Protein AF-C2G538-F1 (afdb_monomer_lite)

Structure (mmCIF, N/CA/C/O backbone):
data_AF-C2G538-F1
#
_entry.id   AF-C2G538-F1
#
loop_
_atom_site.group_PDB
_atom_site.id
_atom_site.type_symbol
_atom_site.label_atom_id
_atom_site.label_alt_id
_atom_site.label_comp_id
_atom_site.label_asym_id
_atom_site.label_entity_id
_atom_site.label_seq_id
_atom_site.pdbx_PDB_ins_code
_atom_site.Cartn_x
_atom_site.Cartn_y
_atom_site.Cartn_z
_atom_site.occupancy
_atom_site.B_iso_or_equiv
_atom_site.auth_seq_id
_atom_site.auth_comp_id
_atom_site.auth_asym_id
_atom_site.auth_atom_id
_atom_site.pdbx_PDB_model_num
ATOM 1 N N . MET A 1 1 ? -10.712 13.834 -18.394 1.00 73.75 1 MET A N 1
ATOM 2 C CA . MET A 1 1 ? -10.926 15.187 -17.830 1.00 73.75 1 MET A CA 1
ATOM 3 C C . MET A 1 1 ? -10.201 15.370 -16.495 1.00 73.75 1 MET A C 1
ATOM 5 O O . MET A 1 1 ? -9.347 16.240 -16.426 1.00 73.75 1 MET A O 1
ATOM 9 N N . PHE A 1 2 ? -10.442 14.517 -15.485 1.00 86.94 2 PHE A N 1
ATOM 10 C CA . PHE A 1 2 ? -9.805 14.623 -14.156 1.00 86.94 2 PHE A CA 1
ATOM 11 C C . PHE A 1 2 ? -8.267 14.576 -14.171 1.00 86.94 2 PHE A C 1
ATOM 13 O O . PHE A 1 2 ? -7.630 15.451 -13.598 1.00 86.94 2 PHE A O 1
ATOM 20 N N . ARG A 1 3 ? -7.669 13.593 -14.864 1.00 91.56 3 ARG A N 1
ATOM 21 C CA . ARG A 1 3 ? -6.204 13.441 -14.941 1.00 91.56 3 ARG A CA 1
ATOM 22 C C . ARG A 1 3 ? -5.512 14.708 -15.444 1.00 91.56 3 ARG A C 1
ATOM 24 O O . ARG A 1 3 ? -4.670 15.251 -14.748 1.00 91.56 3 ARG A O 1
ATOM 31 N N . LYS A 1 4 ? -5.928 15.198 -16.615 1.00 92.50 4 LYS A N 1
ATOM 32 C CA . LYS A 1 4 ? -5.367 16.402 -17.241 1.00 92.50 4 LYS A CA 1
ATOM 33 C C . LYS A 1 4 ? -5.457 17.619 -16.311 1.00 92.50 4 LYS A C 1
ATOM 35 O O . LYS A 1 4 ? -4.457 18.285 -16.097 1.00 92.50 4 LYS A O 1
ATOM 40 N N . TYR A 1 5 ? -6.618 17.834 -15.686 1.00 93.44 5 TYR A N 1
ATOM 41 C CA . TYR A 1 5 ? -6.799 18.908 -14.705 1.00 93.44 5 TYR A CA 1
ATOM 42 C C . TYR A 1 5 ? -5.846 18.784 -13.506 1.00 93.44 5 TYR A C 1
ATOM 44 O O . TYR A 1 5 ? -5.258 19.774 -13.080 1.00 93.44 5 TYR A O 1
ATOM 52 N N . PHE A 1 6 ? -5.690 17.578 -12.950 1.00 93.44 6 PHE A N 1
ATOM 53 C CA . PHE A 1 6 ? -4.776 17.344 -11.833 1.00 93.44 6 PHE A CA 1
ATOM 54 C C . PHE A 1 6 ? -3.324 17.629 -12.227 1.00 93.44 6 PHE A C 1
ATOM 56 O O . PHE A 1 6 ? -2.622 18.317 -11.486 1.00 93.44 6 PHE A O 1
ATOM 63 N N . GLU A 1 7 ? -2.888 17.114 -13.376 1.00 95.81 7 GLU A N 1
ATOM 64 C CA . GLU A 1 7 ? -1.502 17.231 -13.832 1.00 95.81 7 GLU A CA 1
ATOM 65 C C . GLU A 1 7 ? -1.136 18.689 -14.156 1.00 95.81 7 GLU A C 1
ATOM 67 O O . GLU A 1 7 ? -0.093 19.166 -13.714 1.00 95.81 7 GLU A O 1
ATOM 72 N N . GLU A 1 8 ? -2.030 19.431 -14.819 1.00 95.25 8 GLU A N 1
ATOM 73 C CA . GLU A 1 8 ? -1.859 20.865 -15.101 1.00 95.25 8 GLU A CA 1
ATOM 74 C C . GLU A 1 8 ? -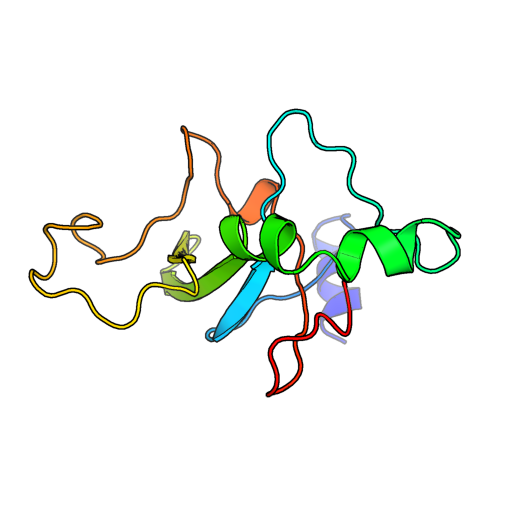1.837 21.712 -13.822 1.00 95.25 8 GLU A C 1
ATOM 76 O O . GLU A 1 8 ? -1.026 22.625 -13.694 1.00 95.25 8 GLU A O 1
ATOM 81 N N . LYS A 1 9 ? -2.711 21.412 -12.852 1.00 96.19 9 LYS A N 1
ATOM 82 C CA . LYS A 1 9 ? -2.826 22.192 -11.612 1.00 96.19 9 LYS A CA 1
ATOM 83 C C . LYS A 1 9 ? -1.650 21.994 -10.657 1.00 96.19 9 LYS A C 1
ATOM 85 O O . LYS A 1 9 ? -1.293 22.926 -9.943 1.00 96.19 9 LYS A O 1
ATOM 90 N N . ASN A 1 10 ? -1.113 20.778 -10.582 1.00 93.38 10 ASN A N 1
ATOM 91 C CA . ASN A 1 10 ? -0.083 20.417 -9.604 1.00 93.38 10 ASN A CA 1
ATOM 92 C C . ASN A 1 10 ? 1.326 20.362 -10.208 1.00 93.38 10 ASN A C 1
ATOM 94 O O . ASN A 1 10 ? 2.269 20.079 -9.474 1.00 93.38 10 ASN A O 1
ATOM 98 N N . SER A 1 11 ? 1.476 20.593 -11.519 1.00 94.75 11 SER A N 1
ATOM 99 C CA . SER A 1 11 ? 2.745 20.427 -12.246 1.00 94.75 11 SER A CA 1
ATOM 100 C C . SER A 1 11 ? 3.410 19.074 -11.952 1.00 94.75 11 SER A C 1
ATOM 102 O O . SER A 1 11 ? 4.624 18.980 -11.781 1.00 94.75 11 SER A O 1
ATOM 104 N N . ALA A 1 12 ? 2.594 18.023 -11.844 1.00 93.19 12 ALA A N 1
ATOM 105 C CA . ALA A 1 12 ? 3.003 16.690 -11.415 1.00 93.19 12 ALA A CA 1
ATOM 106 C C . ALA A 1 12 ? 2.293 15.620 -12.247 1.00 93.19 12 ALA A C 1
ATOM 108 O O . ALA A 1 12 ? 1.165 15.821 -12.687 1.00 93.19 12 ALA A O 1
ATOM 109 N N . ARG A 1 13 ? 2.928 14.459 -12.437 1.00 93.75 13 ARG A N 1
ATOM 110 C CA . ARG A 1 13 ? 2.329 13.325 -13.156 1.00 93.75 13 ARG A CA 1
ATOM 111 C C . ARG A 1 13 ? 1.415 12.531 -12.225 1.00 93.75 13 ARG A C 1
ATOM 113 O O . ARG A 1 13 ? 1.843 12.109 -11.154 1.00 93.75 13 ARG A O 1
ATOM 120 N N . LEU A 1 14 ? 0.182 12.258 -12.654 1.00 93.31 14 LEU A N 1
ATOM 121 C CA . LEU A 1 14 ? -0.690 11.330 -11.939 1.00 93.31 14 LEU A CA 1
ATOM 122 C C . LEU A 1 14 ? -0.210 9.900 -12.216 1.00 93.31 14 LEU A C 1
ATOM 124 O O . LEU A 1 14 ? -0.248 9.449 -13.366 1.00 93.31 14 LEU A O 1
ATOM 128 N N . LEU A 1 15 ? 0.237 9.202 -11.170 1.00 91.44 15 LEU A N 1
ATOM 129 C CA . LEU A 1 15 ? 0.676 7.808 -11.267 1.00 91.44 15 LEU A CA 1
ATOM 130 C C . LEU A 1 15 ? -0.530 6.864 -11.286 1.00 91.44 15 LEU A C 1
ATOM 132 O O . LEU A 1 15 ? -0.778 6.194 -12.284 1.00 91.44 15 LEU A O 1
ATOM 136 N N . PHE A 1 16 ? -1.328 6.880 -10.219 1.00 93.38 16 PHE A N 1
ATOM 137 C CA . PHE A 1 16 ? -2.532 6.065 -10.072 1.00 93.38 16 PHE A CA 1
ATOM 138 C C . PHE A 1 16 ? -3.529 6.724 -9.109 1.00 93.38 16 PHE A C 1
ATOM 140 O O . PHE A 1 16 ? -3.242 7.742 -8.478 1.00 93.38 16 PHE A O 1
ATOM 147 N N . THR A 1 17 ? -4.724 6.142 -9.010 1.00 94.31 17 THR A N 1
ATOM 148 C CA . THR A 1 17 ? -5.749 6.510 -8.027 1.00 94.31 17 THR A CA 1
ATOM 149 C C . THR A 1 17 ? -6.076 5.315 -7.144 1.00 94.31 17 THR A C 1
ATOM 151 O O . THR A 1 17 ? -6.088 4.176 -7.617 1.00 94.31 17 THR A O 1
ATOM 154 N N . LEU A 1 18 ? -6.370 5.587 -5.874 1.00 95.75 18 LEU A N 1
ATOM 155 C CA . LEU A 1 18 ? -6.789 4.585 -4.899 1.00 95.75 18 LEU A CA 1
ATOM 156 C C . LEU A 1 18 ? -8.249 4.807 -4.506 1.00 95.75 18 LEU A C 1
ATOM 158 O O . LEU A 1 18 ? -8.685 5.945 -4.322 1.00 95.75 18 LEU A O 1
ATOM 162 N N . LYS A 1 19 ? -8.983 3.711 -4.341 1.00 95.56 19 LYS A N 1
ATOM 163 C CA . LYS A 1 19 ? -10.301 3.655 -3.700 1.00 95.56 19 LYS A CA 1
ATOM 164 C C . LYS A 1 19 ? -10.282 2.635 -2.563 1.00 95.56 19 LYS A C 1
ATOM 166 O O . LYS A 1 19 ? -9.353 1.846 -2.433 1.00 95.56 19 LYS A O 1
ATOM 171 N N . GLN A 1 20 ? -11.329 2.649 -1.745 1.00 96.44 20 GLN A N 1
ATOM 172 C CA . GLN A 1 20 ? -11.519 1.634 -0.714 1.00 96.44 20 GLN A CA 1
ATOM 173 C C . GLN A 1 20 ? -11.597 0.239 -1.353 1.00 96.44 20 GLN A C 1
ATOM 175 O O . GLN A 1 20 ? -12.256 0.066 -2.381 1.00 96.44 20 GLN A O 1
ATOM 180 N N . GLY A 1 21 ? -10.915 -0.728 -0.744 1.00 95.25 21 GLY A N 1
ATOM 181 C CA . GLY A 1 21 ? -10.795 -2.099 -1.230 1.00 95.25 21 GLY A CA 1
ATOM 182 C C . GLY A 1 21 ? -9.729 -2.312 -2.307 1.00 95.25 21 GLY A C 1
ATOM 183 O O . GLY A 1 21 ? -9.529 -3.454 -2.706 1.00 95.25 21 GLY A O 1
ATOM 184 N N . ASP A 1 22 ? -9.042 -1.264 -2.780 1.00 96.50 22 ASP A N 1
ATOM 185 C CA . ASP A 1 22 ? -7.896 -1.459 -3.673 1.00 96.50 22 ASP A CA 1
ATOM 186 C C . ASP A 1 22 ? -6.747 -2.147 -2.927 1.00 96.50 22 ASP A C 1
ATOM 188 O O . ASP A 1 22 ? -6.469 -1.837 -1.762 1.00 96.50 22 ASP A O 1
ATOM 192 N N . PHE A 1 23 ? -6.056 -3.039 -3.635 1.00 96.12 23 PHE A N 1
ATOM 193 C CA . PHE A 1 23 ? -4.831 -3.667 -3.166 1.00 96.12 23 PHE A CA 1
ATOM 194 C C . PHE A 1 23 ? -3.619 -2.822 -3.546 1.00 96.12 23 PHE A C 1
ATOM 196 O O . PHE A 1 23 ? -3.530 -2.259 -4.641 1.00 96.12 23 PHE A O 1
ATOM 203 N N . VAL A 1 24 ? -2.663 -2.754 -2.630 1.00 97.00 24 VAL A N 1
ATOM 204 C CA . VAL A 1 24 ? -1.369 -2.129 -2.867 1.00 97.00 24 VAL A CA 1
ATOM 205 C C . VAL A 1 24 ? -0.251 -3.041 -2.384 1.00 97.00 24 VAL A C 1
ATOM 207 O O . VAL A 1 24 ? -0.356 -3.659 -1.324 1.00 97.00 24 VAL A O 1
ATOM 210 N N . TYR A 1 25 ? 0.818 -3.118 -3.164 1.00 96.69 25 TYR A N 1
ATOM 211 C CA . TYR A 1 25 ? 2.069 -3.759 -2.794 1.00 96.69 25 TYR A CA 1
ATOM 212 C C . TYR A 1 25 ? 3.007 -2.724 -2.168 1.00 96.69 25 TYR A C 1
ATOM 214 O O . TYR A 1 25 ? 3.139 -1.618 -2.696 1.00 96.69 25 TYR A O 1
ATOM 222 N N . VAL A 1 26 ? 3.642 -3.056 -1.046 1.00 95.81 26 VAL A N 1
ATOM 223 C CA . VAL A 1 26 ? 4.617 -2.187 -0.374 1.00 95.81 26 VAL A CA 1
ATOM 224 C C . VAL A 1 26 ? 5.967 -2.897 -0.349 1.00 95.81 26 VAL A C 1
ATOM 226 O O . VAL A 1 26 ? 6.127 -3.814 0.450 1.00 95.81 26 VAL A O 1
ATOM 229 N N . PRO A 1 27 ? 6.923 -2.513 -1.208 1.00 94.44 27 PRO A N 1
ATOM 230 C CA . PRO A 1 27 ? 8.212 -3.185 -1.264 1.00 94.44 27 PRO A CA 1
ATOM 231 C C . PRO A 1 27 ? 9.010 -3.015 0.025 1.00 94.44 27 PRO A C 1
ATOM 233 O O . PRO A 1 27 ? 8.885 -2.001 0.721 1.00 94.44 27 PRO A O 1
ATOM 236 N N . ASP A 1 28 ? 9.870 -3.991 0.299 1.00 92.12 28 ASP A N 1
ATOM 237 C CA . ASP A 1 28 ? 10.872 -3.861 1.351 1.00 92.12 28 ASP A CA 1
ATOM 238 C C . ASP A 1 28 ? 11.954 -2.841 0.953 1.00 92.12 28 ASP A C 1
ATOM 240 O O . ASP A 1 28 ? 12.214 -2.589 -0.222 1.00 92.12 28 ASP A O 1
ATOM 244 N N . ASP A 1 29 ? 12.622 -2.250 1.945 1.00 88.50 29 ASP A N 1
ATOM 245 C CA . ASP A 1 29 ? 13.533 -1.110 1.746 1.00 88.50 29 ASP A CA 1
ATOM 246 C C . ASP A 1 29 ? 14.672 -1.349 0.738 1.00 88.50 29 ASP A C 1
ATOM 248 O O . ASP A 1 29 ? 15.144 -0.399 0.116 1.00 88.50 29 ASP A O 1
ATOM 252 N N . ASN A 1 30 ? 15.122 -2.596 0.586 1.00 88.75 30 ASN A N 1
ATOM 253 C CA . ASN A 1 30 ? 16.217 -2.980 -0.313 1.00 88.75 30 ASN A CA 1
ATOM 254 C C . ASN A 1 30 ? 15.731 -3.820 -1.499 1.00 88.75 30 ASN A C 1
ATOM 256 O O . ASN A 1 30 ? 16.521 -4.514 -2.139 1.00 88.75 30 ASN A O 1
ATOM 260 N N . GLU A 1 31 ? 14.428 -3.819 -1.748 1.00 92.00 31 GLU A N 1
ATOM 261 C CA . GLU A 1 31 ? 13.828 -4.641 -2.774 1.00 92.00 31 GLU A CA 1
ATOM 262 C C . GLU A 1 31 ? 13.867 -3.957 -4.145 1.00 92.00 31 GLU A C 1
ATOM 264 O O . GLU A 1 31 ? 13.365 -2.847 -4.325 1.00 92.00 31 GLU A O 1
ATOM 269 N N . GLU A 1 32 ? 14.419 -4.650 -5.142 1.00 91.44 32 GLU A N 1
ATOM 270 C CA . GLU A 1 32 ? 14.353 -4.211 -6.533 1.00 91.44 32 GLU A CA 1
ATOM 271 C C . GLU A 1 32 ? 13.035 -4.673 -7.166 1.00 91.44 32 GLU A C 1
ATOM 273 O O . GLU A 1 32 ? 12.839 -5.854 -7.459 1.00 91.44 32 GLU A O 1
ATOM 278 N N . VAL A 1 33 ? 12.110 -3.730 -7.358 1.00 93.25 33 VAL A N 1
ATOM 279 C CA . VAL A 1 33 ? 10.784 -4.027 -7.909 1.00 93.25 33 VAL A CA 1
ATOM 280 C C . VAL A 1 33 ? 10.787 -3.976 -9.430 1.00 93.25 33 VAL A C 1
ATOM 282 O O . VAL A 1 33 ? 11.087 -2.944 -10.033 1.00 93.25 33 VAL A O 1
ATOM 285 N N . ILE A 1 34 ? 10.353 -5.067 -10.063 1.00 93.06 34 ILE A N 1
ATOM 286 C CA . ILE A 1 34 ? 10.222 -5.147 -11.520 1.00 93.06 34 ILE A CA 1
ATOM 287 C C . ILE A 1 34 ? 8.840 -4.639 -11.942 1.00 93.06 34 ILE A C 1
ATOM 289 O O . ILE A 1 34 ? 7.849 -5.361 -11.874 1.00 93.06 34 ILE A O 1
ATOM 293 N N . LEU A 1 35 ? 8.773 -3.382 -12.382 1.00 91.12 35 LEU A N 1
ATOM 294 C CA . LEU A 1 35 ? 7.535 -2.751 -12.871 1.00 91.12 35 LEU A CA 1
ATOM 295 C C . LEU A 1 35 ? 7.389 -2.789 -14.399 1.00 91.12 35 LEU A C 1
ATOM 297 O O . LEU A 1 35 ? 6.305 -2.546 -14.919 1.00 91.12 35 LEU A O 1
ATOM 301 N N . ASP A 1 36 ? 8.474 -3.056 -15.124 1.00 90.56 36 ASP A N 1
ATOM 302 C CA . ASP A 1 36 ? 8.460 -3.113 -16.584 1.00 90.56 36 ASP A CA 1
ATOM 303 C C . ASP A 1 36 ? 7.901 -4.457 -17.067 1.00 90.56 36 ASP A C 1
ATOM 305 O O . ASP A 1 36 ? 8.587 -5.476 -16.994 1.00 90.56 36 ASP A O 1
ATOM 309 N N . GLU A 1 37 ? 6.672 -4.444 -17.591 1.00 88.62 37 GLU A N 1
ATOM 310 C CA . GLU A 1 37 ? 5.992 -5.620 -18.157 1.00 88.62 37 GLU A CA 1
ATOM 311 C C . GLU A 1 37 ? 6.772 -6.285 -19.308 1.00 88.62 37 GLU A C 1
ATOM 313 O O . GLU A 1 37 ? 6.549 -7.459 -19.600 1.00 88.62 37 GLU A O 1
ATOM 318 N N . SER A 1 38 ? 7.689 -5.563 -19.966 1.00 90.44 38 SER A N 1
ATOM 319 C CA . SER A 1 38 ? 8.517 -6.111 -21.047 1.00 90.44 38 SER A CA 1
ATOM 320 C C . SER A 1 38 ? 9.746 -6.883 -20.554 1.00 90.44 38 SER A C 1
ATOM 322 O O . SER A 1 38 ? 10.376 -7.603 -21.334 1.00 90.44 38 SER A O 1
ATOM 324 N N . SER A 1 39 ? 10.080 -6.774 -19.263 1.00 92.12 39 SER A N 1
ATOM 325 C CA . SER A 1 39 ? 11.202 -7.493 -18.665 1.00 92.12 39 SER A CA 1
ATOM 326 C C . SER A 1 39 ? 10.935 -9.003 -18.635 1.00 92.12 39 SER A C 1
ATOM 328 O O . SER A 1 39 ? 9.868 -9.429 -18.184 1.00 92.12 39 SER A O 1
ATOM 330 N N . PRO A 1 40 ? 11.912 -9.855 -19.004 1.00 92.12 40 PRO A N 1
ATOM 331 C CA . PRO A 1 40 ? 11.758 -11.306 -18.896 1.00 92.12 40 PRO A CA 1
ATOM 332 C C . PRO A 1 40 ? 11.562 -11.771 -17.445 1.00 92.12 40 PRO A C 1
ATOM 334 O O . PRO A 1 40 ? 10.998 -12.836 -17.219 1.00 92.12 40 PRO A O 1
ATOM 337 N N . LEU A 1 41 ? 11.990 -10.966 -16.465 1.00 92.56 41 LEU A N 1
ATOM 338 C CA . LEU A 1 41 ? 11.851 -11.262 -15.038 1.00 92.56 41 LEU A CA 1
ATOM 339 C C . LEU A 1 41 ? 10.495 -10.832 -14.463 1.00 92.56 41 LEU A C 1
ATOM 341 O O . LEU A 1 41 ? 10.167 -11.234 -13.350 1.00 92.56 41 LEU A O 1
ATOM 345 N N . PHE A 1 42 ? 9.702 -10.033 -15.189 1.00 91.44 42 PHE A N 1
ATOM 346 C CA . PHE A 1 42 ? 8.443 -9.477 -14.680 1.00 91.44 42 PHE A CA 1
ATOM 347 C C . PHE A 1 42 ? 7.475 -10.575 -14.235 1.00 91.44 42 PHE A C 1
ATOM 349 O O . PHE A 1 42 ? 6.945 -10.548 -13.125 1.00 91.44 42 PHE A O 1
ATOM 356 N N . ILE A 1 43 ? 7.279 -11.575 -15.096 1.00 90.06 43 ILE A N 1
ATOM 357 C CA . ILE A 1 43 ? 6.348 -12.674 -14.841 1.00 90.06 43 ILE A CA 1
ATOM 358 C C . ILE A 1 43 ? 6.803 -13.499 -13.635 1.00 90.06 43 ILE A C 1
ATOM 360 O O . ILE A 1 43 ? 5.988 -13.782 -12.760 1.00 90.06 43 ILE A O 1
ATOM 364 N N . ASP A 1 44 ? 8.079 -13.877 -13.580 1.00 92.06 44 ASP A N 1
ATOM 365 C CA . ASP A 1 44 ? 8.604 -14.724 -12.506 1.00 92.06 44 ASP A CA 1
ATOM 366 C C . ASP A 1 44 ? 8.594 -13.996 -11.155 1.00 92.06 44 ASP A C 1
ATOM 368 O O . ASP A 1 44 ? 8.232 -14.588 -10.138 1.00 92.06 44 ASP A O 1
ATOM 372 N N . TYR A 1 45 ? 8.887 -12.692 -11.156 1.00 93.06 45 TYR A N 1
ATOM 373 C CA . TYR A 1 45 ? 8.824 -11.842 -9.969 1.00 93.06 45 TYR A CA 1
ATOM 374 C C . TYR A 1 45 ? 7.400 -11.761 -9.394 1.00 93.06 45 TYR A C 1
ATOM 376 O O . TYR A 1 45 ? 7.181 -12.056 -8.217 1.00 93.06 45 TYR A O 1
ATOM 384 N N . TRP A 1 46 ? 6.400 -11.425 -10.220 1.00 92.56 46 TRP A N 1
ATOM 385 C CA . TRP A 1 46 ? 5.017 -11.253 -9.751 1.00 92.56 46 TRP A CA 1
ATOM 386 C C . TRP A 1 46 ? 4.266 -12.571 -9.516 1.00 92.56 46 TRP A C 1
ATOM 388 O O . TRP A 1 46 ? 3.323 -12.598 -8.723 1.00 92.56 46 TRP A O 1
ATOM 398 N N . LYS A 1 47 ? 4.694 -13.682 -10.132 1.00 91.25 47 LYS A N 1
ATOM 399 C CA . LYS A 1 47 ? 4.135 -15.022 -9.871 1.00 91.25 47 LYS A CA 1
ATOM 400 C C . LYS A 1 47 ? 4.583 -15.635 -8.548 1.00 91.25 47 LYS A C 1
ATOM 402 O O . LYS A 1 47 ? 3.955 -16.595 -8.100 1.00 91.25 47 LYS A O 1
ATOM 407 N N . ASN A 1 48 ? 5.622 -15.109 -7.901 1.00 91.81 48 ASN A N 1
ATOM 408 C CA . ASN A 1 48 ? 6.048 -15.577 -6.584 1.00 91.81 48 ASN A CA 1
ATOM 409 C C . ASN A 1 48 ? 5.099 -15.080 -5.474 1.00 91.81 48 ASN A C 1
ATOM 411 O O . ASN A 1 48 ? 5.456 -14.267 -4.622 1.00 91.81 48 ASN A O 1
ATOM 415 N N . ILE A 1 49 ? 3.860 -15.582 -5.474 1.00 87.44 49 ILE A N 1
ATOM 416 C CA . ILE A 1 49 ? 2.787 -15.163 -4.557 1.00 87.44 49 ILE A CA 1
ATOM 417 C C . ILE A 1 49 ? 3.203 -15.323 -3.088 1.00 87.44 49 ILE A C 1
ATOM 419 O O . ILE A 1 49 ? 2.850 -14.485 -2.258 1.00 87.44 49 ILE A O 1
ATOM 423 N N . SER A 1 50 ? 3.975 -16.364 -2.756 1.00 88.56 50 SER A N 1
ATOM 424 C CA . SER A 1 50 ? 4.444 -16.594 -1.384 1.00 88.56 50 SER A CA 1
ATOM 425 C C . SER A 1 50 ? 5.274 -15.426 -0.859 1.00 88.56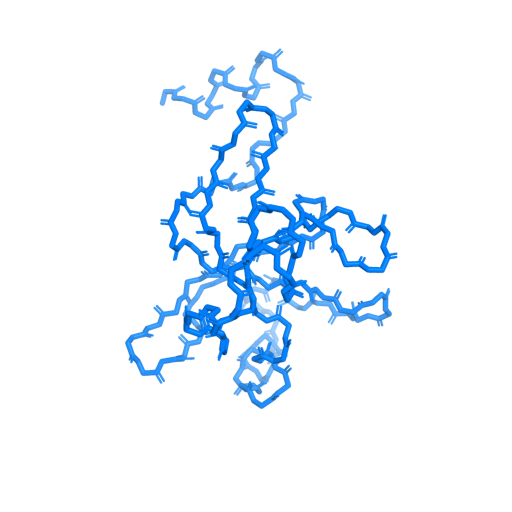 50 SER A C 1
ATOM 427 O O . SER A 1 50 ? 5.174 -15.084 0.315 1.00 88.56 50 SER A O 1
ATOM 429 N N . GLU A 1 51 ? 6.087 -14.818 -1.715 1.00 91.00 51 GLU A N 1
ATOM 430 C CA . GLU A 1 51 ? 6.909 -13.673 -1.349 1.00 91.00 51 GLU A CA 1
ATOM 431 C C . GLU A 1 51 ? 6.107 -12.372 -1.442 1.00 91.00 51 GLU A C 1
ATOM 433 O O . GLU A 1 51 ? 6.076 -11.601 -0.484 1.00 91.00 51 GLU A O 1
ATOM 438 N N . ARG A 1 52 ? 5.366 -12.180 -2.546 1.00 92.56 52 ARG A N 1
ATOM 439 C CA . ARG A 1 52 ? 4.586 -10.956 -2.796 1.00 92.56 52 ARG A CA 1
ATOM 440 C C . ARG A 1 52 ? 3.515 -10.723 -1.732 1.00 92.56 52 ARG A C 1
ATOM 442 O O . ARG A 1 52 ? 3.330 -9.600 -1.274 1.00 92.56 52 ARG A O 1
ATOM 449 N N . SER A 1 53 ? 2.802 -11.776 -1.328 1.00 90.88 53 SER A N 1
ATOM 450 C CA . SER A 1 53 ? 1.638 -11.666 -0.439 1.00 90.88 53 SER A CA 1
ATOM 451 C C . SER A 1 53 ? 1.965 -11.018 0.908 1.00 90.88 53 SER A C 1
ATOM 453 O O . SER A 1 53 ? 1.165 -10.227 1.409 1.00 90.88 53 SER A O 1
ATOM 455 N N . ASN A 1 54 ? 3.156 -11.247 1.470 1.00 92.12 54 ASN A N 1
ATOM 456 C CA . ASN A 1 54 ? 3.546 -10.713 2.783 1.00 92.12 54 ASN A CA 1
ATOM 457 C C . ASN A 1 54 ? 3.462 -9.183 2.885 1.00 92.12 54 ASN A C 1
ATOM 459 O O . ASN A 1 54 ? 3.240 -8.645 3.981 1.00 92.12 54 ASN A O 1
ATOM 463 N N . ASN A 1 55 ? 3.583 -8.528 1.734 1.00 94.94 55 ASN A N 1
ATOM 464 C CA . ASN A 1 55 ? 3.705 -7.092 1.553 1.00 94.94 55 ASN A CA 1
ATOM 465 C C . ASN A 1 55 ? 2.487 -6.487 0.822 1.00 94.94 55 ASN A C 1
ATOM 467 O O . ASN A 1 55 ? 2.532 -5.350 0.352 1.00 94.94 55 ASN A O 1
ATOM 471 N N . ILE A 1 56 ? 1.370 -7.229 0.740 1.00 95.81 56 ILE A N 1
ATOM 472 C CA . ILE A 1 56 ? 0.100 -6.732 0.190 1.00 95.81 56 ILE A CA 1
ATOM 473 C C . ILE A 1 56 ? -0.795 -6.166 1.294 1.00 95.81 56 ILE A C 1
ATOM 475 O O . ILE A 1 56 ? -1.107 -6.821 2.301 1.00 95.81 56 ILE A O 1
ATOM 479 N N . HIS A 1 57 ? -1.292 -4.963 1.030 1.00 96.31 57 HIS A N 1
ATOM 480 C CA . HIS A 1 57 ? -2.187 -4.202 1.884 1.00 96.31 57 HIS A CA 1
ATOM 481 C C . HIS A 1 57 ? -3.461 -3.798 1.144 1.00 96.31 57 HIS A C 1
ATOM 483 O O . HIS A 1 57 ? -3.471 -3.653 -0.075 1.00 96.31 57 HIS A O 1
ATOM 489 N N . VAL A 1 58 ? -4.535 -3.587 1.898 1.00 96.38 58 VAL A N 1
ATOM 490 C CA . VAL A 1 58 ? -5.846 -3.170 1.395 1.00 96.38 58 VAL A CA 1
ATOM 491 C C . VAL A 1 58 ? -6.153 -1.774 1.903 1.00 96.38 58 VAL A C 1
ATOM 493 O O . VAL A 1 58 ? -5.975 -1.482 3.088 1.00 96.38 58 VAL A O 1
ATOM 496 N N . VAL A 1 59 ? -6.634 -0.908 1.015 1.00 97.38 59 VAL A N 1
ATOM 497 C CA . VAL A 1 59 ? -7.120 0.425 1.377 1.00 97.38 59 VAL A CA 1
ATOM 498 C C . VAL A 1 59 ? -8.437 0.300 2.142 1.00 97.38 59 VAL A C 1
ATOM 500 O O . VAL A 1 59 ? -9.468 -0.049 1.569 1.00 97.38 59 VAL A O 1
ATOM 503 N N . GLN A 1 60 ? -8.435 0.660 3.423 1.00 95.81 60 GLN A N 1
ATOM 504 C CA . GLN A 1 60 ? -9.607 0.529 4.288 1.00 95.81 60 GLN A CA 1
ATOM 505 C C . GLN A 1 60 ? -10.481 1.774 4.321 1.00 95.81 60 GLN A C 1
ATOM 507 O O . GLN A 1 60 ? -11.700 1.651 4.337 1.00 95.81 60 GLN A O 1
ATOM 512 N N . LYS A 1 61 ? -9.895 2.974 4.372 1.00 95.19 61 LYS A N 1
ATOM 513 C CA . LYS A 1 61 ? -10.653 4.236 4.426 1.00 95.19 61 LYS A CA 1
ATOM 514 C C . LYS A 1 61 ? -9.778 5.450 4.131 1.00 95.19 61 LYS A C 1
ATOM 516 O O . LYS A 1 61 ? -8.550 5.388 4.192 1.00 95.19 61 LYS A O 1
ATOM 521 N N . PHE A 1 62 ? -10.447 6.574 3.896 1.00 95.81 62 PHE A N 1
ATOM 522 C CA . PHE A 1 62 ? -9.856 7.901 3.750 1.00 95.81 62 PHE A CA 1
ATOM 523 C C . PHE A 1 62 ? -10.447 8.831 4.813 1.00 95.81 62 PHE A C 1
ATOM 525 O O . PHE A 1 62 ? -11.649 8.781 5.071 1.00 9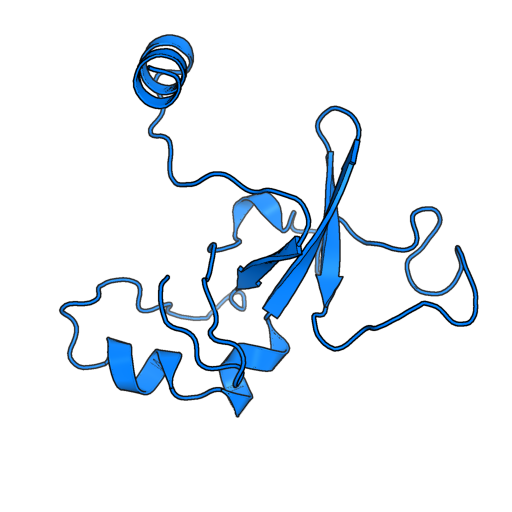5.81 62 PHE A O 1
ATOM 532 N N . SER A 1 63 ? -9.621 9.683 5.417 1.00 94.00 63 SER A N 1
ATOM 533 C CA . SER A 1 63 ? -10.067 10.721 6.353 1.00 94.00 63 SER A CA 1
ATOM 534 C C . SER A 1 63 ? -9.298 12.010 6.087 1.00 94.00 63 SER A C 1
ATOM 536 O O . SER A 1 63 ? -8.100 12.099 6.347 1.00 94.00 63 SER A O 1
ATOM 538 N N . GLY A 1 64 ? -9.958 13.017 5.513 1.00 92.31 64 GLY A N 1
ATOM 539 C CA . GLY A 1 64 ? -9.294 14.260 5.118 1.00 92.31 64 GLY A CA 1
ATOM 540 C C . GLY A 1 64 ? -8.150 14.016 4.124 1.00 92.31 64 GLY A C 1
ATOM 541 O O . GLY A 1 64 ? -8.391 13.645 2.979 1.00 92.31 64 GLY A O 1
ATOM 542 N N . LYS A 1 65 ? -6.904 14.245 4.561 1.00 90.62 65 LYS A N 1
ATOM 543 C CA . LYS A 1 65 ? -5.675 14.030 3.762 1.00 90.62 65 LYS A CA 1
ATOM 544 C C . LYS A 1 65 ? -4.976 12.699 4.066 1.00 90.62 65 LYS A C 1
ATOM 546 O O . LYS A 1 65 ? -3.868 12.447 3.585 1.00 90.62 65 LYS A O 1
ATOM 551 N N . GLU A 1 66 ? -5.598 11.879 4.899 1.00 93.38 66 GLU A N 1
ATOM 552 C CA . GLU A 1 66 ? -5.060 10.622 5.386 1.00 93.38 66 GLU A CA 1
ATOM 553 C C . GLU A 1 66 ? -5.724 9.435 4.696 1.00 93.38 66 GLU A C 1
ATOM 555 O O . GLU A 1 66 ? -6.903 9.469 4.335 1.00 93.38 66 GLU A O 1
ATOM 560 N N . ILE A 1 67 ? -4.953 8.364 4.560 1.00 96.62 67 ILE A N 1
ATOM 561 C CA . ILE A 1 67 ? -5.374 7.094 3.982 1.00 96.62 67 ILE A CA 1
ATOM 562 C C . ILE A 1 67 ? -4.917 5.977 4.913 1.00 96.62 67 ILE A C 1
ATOM 564 O O . ILE A 1 67 ? -3.821 6.036 5.472 1.00 96.62 67 ILE A O 1
ATOM 568 N N . TYR A 1 68 ? -5.790 4.999 5.108 1.00 96.50 68 TYR A N 1
ATOM 569 C CA . TYR A 1 68 ? -5.627 3.939 6.089 1.00 96.50 68 TYR A CA 1
ATOM 570 C C . TYR A 1 68 ? -5.655 2.582 5.407 1.00 96.50 68 TYR A C 1
ATOM 572 O O . TYR A 1 68 ? -6.467 2.352 4.508 1.00 96.50 68 TYR A O 1
ATOM 580 N N . PHE A 1 69 ? -4.805 1.684 5.888 1.00 96.81 69 PHE A N 1
ATOM 581 C CA . PHE A 1 69 ? -4.581 0.370 5.314 1.00 96.81 69 PHE A CA 1
ATOM 582 C C . PHE A 1 69 ? -4.604 -0.721 6.386 1.00 96.81 69 PHE A C 1
ATOM 584 O O . PHE A 1 69 ? -4.388 -0.457 7.572 1.00 96.81 69 PHE A O 1
ATOM 591 N N . LEU A 1 70 ? -4.821 -1.954 5.935 1.00 96.00 70 LEU A N 1
ATOM 592 C CA . LEU A 1 70 ? -4.590 -3.187 6.690 1.00 96.00 70 LEU A CA 1
ATOM 593 C C . LEU A 1 70 ? -3.885 -4.213 5.803 1.00 96.00 70 LEU A C 1
ATOM 595 O O . LEU A 1 70 ? -3.951 -4.116 4.578 1.00 96.00 70 LEU A O 1
ATOM 599 N N . LYS A 1 71 ? -3.193 -5.197 6.390 1.00 95.00 71 LYS A N 1
ATOM 600 C CA . LYS A 1 71 ? -2.679 -6.339 5.617 1.00 95.00 71 LYS A CA 1
ATOM 601 C C . LYS A 1 71 ? -3.859 -7.114 5.049 1.00 95.00 71 LYS A C 1
ATOM 603 O O . LYS A 1 71 ? -4.858 -7.298 5.736 1.00 95.00 71 LYS A O 1
ATOM 608 N N . HIS A 1 72 ? -3.711 -7.620 3.829 1.00 93.44 72 HIS A N 1
ATOM 609 C CA . HIS A 1 72 ? -4.767 -8.399 3.176 1.00 93.44 72 HIS A CA 1
ATOM 610 C C . HIS A 1 72 ? -5.137 -9.696 3.922 1.00 93.44 72 HIS A C 1
ATOM 612 O O . HIS A 1 72 ? -6.215 -10.239 3.706 1.00 93.44 72 HIS A O 1
ATOM 618 N N . THR A 1 73 ? -4.261 -10.187 4.804 1.00 92.69 73 THR A N 1
ATOM 619 C CA . THR A 1 73 ? -4.499 -11.363 5.654 1.00 92.69 73 THR A CA 1
ATOM 620 C C . THR A 1 73 ? -5.331 -11.069 6.903 1.00 92.69 73 THR A C 1
ATOM 622 O O . THR A 1 73 ? -5.697 -11.998 7.621 1.00 92.69 73 THR A O 1
ATOM 625 N N . ILE A 1 74 ? -5.620 -9.799 7.193 1.00 92.38 74 ILE A N 1
ATOM 626 C CA . ILE A 1 74 ? -6.411 -9.385 8.352 1.00 92.38 74 ILE A CA 1
ATOM 627 C C . ILE A 1 74 ? -7.861 -9.220 7.897 1.00 92.38 74 ILE A C 1
ATOM 629 O O . ILE A 1 74 ? -8.148 -8.378 7.050 1.00 92.38 74 ILE A O 1
ATOM 633 N N . ALA A 1 75 ? -8.765 -10.017 8.470 1.00 85.00 75 ALA A N 1
ATOM 634 C CA . ALA A 1 75 ? -10.199 -9.901 8.222 1.00 85.00 75 ALA A CA 1
ATOM 635 C C . ALA A 1 75 ? -10.818 -8.786 9.083 1.00 85.00 75 ALA A C 1
ATOM 637 O O . ALA A 1 75 ? -11.042 -7.681 8.599 1.00 85.00 75 ALA A O 1
ATOM 638 N N . ASP A 1 76 ? -11.025 -9.062 10.371 1.00 83.75 76 ASP A N 1
ATOM 639 C CA . ASP A 1 76 ? -11.562 -8.122 11.355 1.00 83.75 76 ASP A CA 1
ATOM 640 C C . ASP A 1 76 ? -10.715 -8.151 12.629 1.00 83.75 76 ASP A C 1
ATOM 642 O O . ASP A 1 76 ? -10.162 -9.191 12.997 1.00 83.75 76 ASP A O 1
ATOM 646 N N . THR A 1 77 ? -10.641 -7.013 13.323 1.00 85.56 77 THR A N 1
ATOM 647 C CA . THR A 1 77 ? -10.060 -6.964 14.668 1.00 85.56 77 THR A CA 1
ATOM 648 C C . THR A 1 77 ? -10.971 -7.670 15.664 1.00 85.56 77 THR A C 1
ATOM 650 O O . THR A 1 77 ? -12.193 -7.500 15.657 1.00 85.56 77 THR A O 1
ATOM 653 N N . ILE A 1 78 ? -10.367 -8.438 16.566 1.00 87.62 78 ILE A N 1
ATOM 654 C CA . ILE A 1 78 ? -11.058 -9.060 17.697 1.00 87.62 78 ILE A CA 1
ATOM 655 C C . ILE A 1 78 ? -11.286 -7.993 18.774 1.00 87.62 78 ILE A C 1
ATOM 657 O O . ILE A 1 78 ? -12.384 -7.848 19.313 1.00 87.62 78 ILE A O 1
ATOM 661 N N . 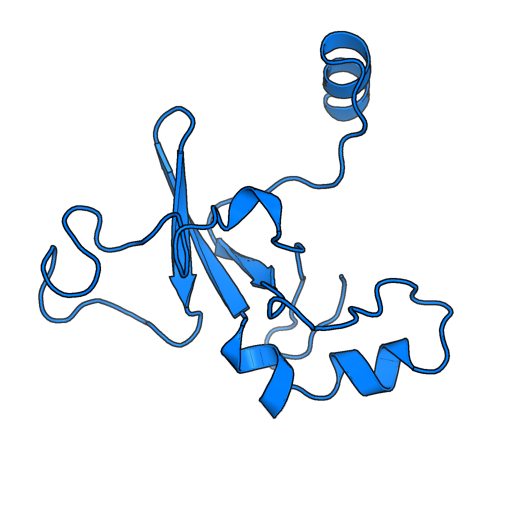ALA A 1 79 ? -10.248 -7.208 19.058 1.00 89.88 79 ALA A N 1
ATOM 662 C CA . ALA A 1 79 ? -10.230 -6.151 20.052 1.00 89.88 79 ALA A CA 1
ATOM 663 C C . ALA A 1 79 ? -10.084 -4.785 19.366 1.00 89.88 79 ALA A C 1
ATOM 665 O O . ALA A 1 79 ? -8.981 -4.276 19.133 1.00 89.88 79 ALA A O 1
ATOM 666 N N . LYS A 1 80 ? -11.233 -4.173 19.057 1.00 87.38 80 LYS A N 1
ATOM 667 C CA . LYS A 1 80 ? -11.286 -2.865 18.397 1.00 87.38 80 LYS A CA 1
ATOM 668 C C . LYS A 1 80 ? -10.503 -1.808 19.170 1.00 87.38 80 LYS A C 1
ATOM 670 O O . LYS A 1 80 ? -10.589 -1.716 20.393 1.00 87.38 80 LYS A O 1
ATOM 675 N N . LYS A 1 81 ? -9.803 -0.960 18.426 1.00 87.06 81 LYS A N 1
ATOM 676 C CA . LYS A 1 81 ? -8.966 0.159 18.870 1.00 87.06 81 LYS A CA 1
ATOM 677 C C . LYS A 1 81 ? -7.724 -0.226 19.674 1.00 87.06 81 LYS A C 1
ATOM 679 O O . LYS A 1 81 ? -7.059 0.663 20.204 1.00 87.06 81 LYS A O 1
ATOM 684 N N . ILE A 1 82 ? -7.418 -1.520 19.766 1.00 87.19 82 ILE A N 1
ATOM 685 C CA . ILE A 1 82 ? -6.281 -2.041 20.530 1.00 87.19 82 ILE A CA 1
ATOM 686 C C . ILE A 1 82 ? -5.213 -2.569 19.569 1.00 87.19 82 ILE A C 1
ATOM 688 O O . ILE A 1 82 ? -4.083 -2.094 19.610 1.00 87.19 82 ILE A O 1
ATOM 692 N N . GLU A 1 83 ? -5.574 -3.479 18.661 1.00 87.38 83 GLU A N 1
ATOM 693 C CA . GLU A 1 83 ? -4.612 -4.191 17.799 1.00 87.38 83 GLU A CA 1
ATOM 694 C C . GLU A 1 83 ? -3.864 -3.278 16.814 1.00 87.38 83 GLU A C 1
ATOM 696 O O . GLU A 1 83 ? -2.653 -3.402 16.648 1.00 87.38 83 GLU A O 1
ATOM 701 N N . PHE A 1 84 ? -4.570 -2.326 16.194 1.00 87.62 84 PHE A N 1
ATOM 702 C CA . PHE A 1 84 ? -4.009 -1.417 15.181 1.00 87.62 84 PHE A CA 1
ATOM 703 C C . PHE A 1 84 ? -4.202 0.057 15.555 1.00 87.62 84 PHE A C 1
ATOM 705 O O . PHE A 1 84 ? -4.327 0.933 14.699 1.00 87.62 84 PHE A O 1
ATOM 712 N N . GLY A 1 85 ? -4.260 0.331 16.859 1.00 85.44 85 GLY A N 1
ATOM 713 C CA . GLY A 1 85 ? -4.500 1.665 17.395 1.00 85.44 85 GLY A CA 1
ATOM 714 C C . GLY A 1 85 ? -5.933 2.158 17.186 1.00 85.44 85 GLY A C 1
ATOM 715 O O . GLY A 1 85 ? -6.823 1.428 16.756 1.00 85.44 85 GLY A O 1
ATOM 716 N N . SER A 1 86 ? -6.164 3.436 17.492 1.00 85.25 86 SER A N 1
ATOM 717 C CA . SER A 1 86 ? -7.508 4.027 17.623 1.00 85.25 86 SER A CA 1
ATOM 718 C C . SER A 1 86 ? -8.378 3.973 16.363 1.00 85.25 86 SER A C 1
ATOM 720 O O . SER A 1 86 ? -9.594 4.149 16.454 1.00 85.25 86 SER A O 1
ATOM 722 N N . GLN A 1 87 ? -7.762 3.753 15.201 1.00 87.50 87 GLN A N 1
ATOM 723 C CA . GLN A 1 87 ? -8.421 3.723 13.901 1.00 87.50 87 GLN A CA 1
ATOM 724 C C . GLN A 1 87 ? -8.665 2.309 13.368 1.00 87.50 87 GLN A C 1
ATOM 726 O O . GLN A 1 87 ? -9.248 2.215 12.284 1.00 87.50 87 GLN A O 1
ATOM 731 N N . ASP A 1 88 ? -8.237 1.265 14.095 1.00 89.62 88 ASP A N 1
ATOM 732 C CA . ASP A 1 88 ? -8.258 -0.146 13.670 1.00 89.62 88 ASP A CA 1
ATOM 733 C C . ASP A 1 88 ? -7.513 -0.407 12.348 1.00 89.62 88 ASP A C 1
ATOM 735 O O . ASP A 1 88 ? -7.695 -1.435 11.705 1.00 89.62 88 ASP A O 1
ATOM 739 N N . CYS A 1 89 ? -6.673 0.537 11.924 1.00 92.56 89 CYS A N 1
ATOM 740 C CA . CYS A 1 89 ? -5.914 0.535 10.680 1.00 92.56 89 CYS A CA 1
ATOM 741 C C . CYS A 1 89 ? -4.659 1.390 10.874 1.00 92.56 89 CYS A C 1
ATOM 743 O O . CYS A 1 89 ? -4.629 2.265 11.742 1.00 92.56 89 CYS A O 1
ATOM 745 N N . TYR A 1 90 ? -3.672 1.233 9.998 1.00 93.75 90 TYR A N 1
ATOM 746 C CA . TYR A 1 90 ? -2.433 2.011 10.039 1.00 93.75 90 TYR A CA 1
ATOM 747 C C . TYR A 1 90 ? -2.202 2.790 8.740 1.00 93.75 90 TYR A C 1
ATOM 749 O O . TYR A 1 90 ? -2.776 2.498 7.693 1.00 93.75 90 TYR A O 1
ATOM 757 N N . GLN A 1 91 ? -1.373 3.828 8.827 1.00 95.06 91 GLN A N 1
ATOM 758 C CA . GLN A 1 91 ? -1.026 4.721 7.710 1.00 95.06 91 GLN A CA 1
ATOM 759 C C . GLN A 1 91 ? 0.429 4.538 7.257 1.00 95.06 91 GLN A C 1
ATOM 761 O O . GLN A 1 91 ? 0.807 4.926 6.148 1.00 95.06 91 GLN A O 1
ATOM 766 N N . SER A 1 92 ? 1.255 3.993 8.147 1.00 94.06 92 SER A N 1
ATOM 767 C CA . SER A 1 92 ? 2.694 3.859 7.997 1.00 94.06 92 SER A CA 1
ATOM 768 C C . SER A 1 92 ? 3.169 2.493 8.473 1.00 94.06 92 SER A C 1
ATOM 770 O O . SER A 1 92 ? 2.544 1.860 9.324 1.00 94.06 92 SER A O 1
ATOM 772 N N . LEU A 1 93 ? 4.292 2.057 7.912 1.00 90.88 93 LEU A N 1
ATOM 773 C CA . LEU A 1 93 ? 5.045 0.878 8.327 1.00 90.88 93 LEU A CA 1
ATOM 774 C C . LEU A 1 93 ? 6.468 1.338 8.623 1.00 90.88 93 LEU A C 1
ATOM 776 O O . LEU A 1 93 ? 7.045 2.083 7.835 1.00 90.88 93 LEU A O 1
ATOM 780 N N . ASN A 1 94 ? 7.016 0.954 9.777 1.00 87.12 94 ASN A N 1
ATOM 781 C CA . ASN A 1 94 ? 8.383 1.310 10.184 1.00 87.12 94 ASN A CA 1
ATOM 782 C C . ASN A 1 94 ? 8.690 2.822 10.085 1.00 87.12 94 ASN A C 1
ATOM 784 O O . ASN A 1 94 ? 9.788 3.228 9.718 1.00 87.12 94 ASN A O 1
ATOM 788 N N . GLY A 1 95 ? 7.697 3.670 10.376 1.00 86.81 95 GLY A N 1
ATOM 789 C CA . GLY A 1 95 ? 7.828 5.130 10.304 1.00 86.81 95 GLY A CA 1
ATOM 790 C C . GLY A 1 95 ? 7.699 5.742 8.902 1.00 86.81 95 GLY A C 1
ATOM 791 O O . GLY A 1 95 ? 7.693 6.965 8.796 1.00 86.81 95 GLY A O 1
ATOM 792 N N . LYS A 1 96 ? 7.533 4.941 7.840 1.00 89.50 96 LYS A N 1
ATOM 793 C CA . LYS A 1 96 ? 7.341 5.414 6.457 1.00 89.50 96 LYS A CA 1
ATOM 794 C C . LYS A 1 96 ? 5.875 5.361 6.048 1.00 89.50 96 LYS A C 1
ATOM 796 O O . LYS A 1 96 ? 5.185 4.387 6.348 1.00 89.50 96 LYS A O 1
ATOM 801 N N . SER A 1 97 ? 5.373 6.396 5.372 1.00 93.25 97 SER A N 1
ATOM 802 C CA . SER A 1 97 ? 3.971 6.425 4.945 1.00 93.25 97 SER A CA 1
ATOM 803 C C . SER A 1 97 ? 3.749 5.480 3.768 1.00 93.25 97 SER A C 1
ATOM 805 O O . SER A 1 97 ? 4.410 5.598 2.743 1.00 93.25 97 SER A O 1
ATOM 807 N N . ILE A 1 98 ? 2.773 4.576 3.878 1.00 95.44 98 ILE A N 1
ATOM 808 C CA . ILE A 1 98 ? 2.501 3.576 2.831 1.00 95.44 98 ILE A CA 1
ATOM 809 C C . ILE A 1 98 ? 2.218 4.253 1.487 1.00 95.44 98 ILE A C 1
ATOM 811 O O . ILE A 1 98 ? 2.735 3.833 0.460 1.00 95.44 98 ILE A O 1
ATOM 815 N N . LYS A 1 99 ? 1.457 5.352 1.493 1.00 93.12 99 LYS A N 1
ATOM 816 C CA . LYS A 1 99 ? 1.055 6.074 0.275 1.00 93.12 99 LYS A CA 1
ATOM 817 C C . LYS A 1 99 ? 2.220 6.641 -0.549 1.00 93.12 99 LYS A C 1
ATOM 819 O O . LYS A 1 99 ? 1.998 7.027 -1.690 1.00 93.12 99 LYS A O 1
ATOM 824 N N . GLU A 1 100 ? 3.409 6.771 0.040 1.00 92.31 100 GLU A N 1
ATOM 825 C CA . GLU A 1 100 ? 4.594 7.330 -0.623 1.00 92.31 100 GLU A CA 1
ATOM 826 C C . GLU A 1 100 ? 5.378 6.267 -1.399 1.00 92.31 100 GLU A C 1
ATOM 828 O O . GLU A 1 100 ? 6.040 6.602 -2.377 1.00 92.31 100 GLU A O 1
ATOM 833 N N . PHE A 1 101 ? 5.274 4.997 -0.994 1.00 92.69 101 PHE A N 1
ATOM 834 C CA . PHE A 1 101 ? 6.087 3.898 -1.530 1.00 92.69 101 PHE A CA 1
ATOM 835 C C . PHE A 1 101 ? 5.250 2.739 -2.083 1.00 92.69 101 PHE A C 1
ATOM 837 O O . PHE A 1 101 ? 5.799 1.786 -2.625 1.00 92.69 101 PHE A O 1
ATOM 844 N N . CYS A 1 102 ? 3.923 2.794 -1.947 1.00 95.50 102 CYS A N 1
ATOM 845 C CA . CYS A 1 102 ? 3.057 1.725 -2.413 1.00 95.50 102 CYS A CA 1
ATOM 846 C C . CYS A 1 102 ? 2.886 1.729 -3.934 1.00 95.50 102 CYS A C 1
ATOM 848 O O . CYS A 1 102 ? 2.800 2.779 -4.576 1.00 95.50 102 CYS A O 1
ATOM 850 N N . ILE A 1 103 ? 2.709 0.536 -4.483 1.00 95.62 103 ILE A N 1
ATOM 851 C CA . ILE A 1 103 ? 2.368 0.291 -5.878 1.00 95.62 103 ILE A CA 1
ATOM 852 C C . ILE A 1 103 ? 0.954 -0.271 -5.915 1.00 95.62 103 ILE A C 1
ATOM 854 O O . ILE A 1 103 ? 0.636 -1.207 -5.182 1.00 95.62 103 ILE A O 1
ATOM 858 N N . LYS A 1 104 ? 0.081 0.307 -6.738 1.00 96.44 104 LYS A N 1
ATOM 859 C CA . LYS A 1 104 ? -1.270 -0.228 -6.910 1.00 96.44 104 LYS A CA 1
ATOM 860 C C . LYS A 1 104 ? -1.196 -1.536 -7.691 1.00 96.44 104 LYS A C 1
ATOM 862 O O . LYS A 1 104 ? -0.588 -1.561 -8.748 1.00 96.44 104 LYS A O 1
ATOM 867 N N . ILE A 1 105 ? -1.862 -2.577 -7.201 1.00 95.44 105 ILE A N 1
ATOM 868 C CA . ILE A 1 105 ? -1.953 -3.859 -7.901 1.00 95.44 105 ILE A CA 1
ATOM 869 C C . ILE A 1 105 ? -3.414 -4.252 -8.110 1.00 95.44 105 ILE A C 1
ATOM 871 O O . ILE A 1 105 ? -4.267 -3.970 -7.266 1.00 95.44 105 ILE A O 1
ATOM 875 N N . ASP A 1 106 ? -3.692 -4.938 -9.215 1.00 92.75 106 ASP A N 1
ATOM 876 C CA . ASP A 1 106 ? -4.970 -5.612 -9.440 1.00 92.75 106 ASP A CA 1
ATOM 877 C C . ASP A 1 106 ? -4.771 -7.124 -9.332 1.00 92.75 106 ASP A C 1
ATOM 879 O O . ASP A 1 106 ? -3.891 -7.700 -9.980 1.00 92.75 106 ASP A O 1
ATOM 883 N N . SER A 1 107 ? -5.629 -7.784 -8.559 1.00 89.94 107 SER A N 1
ATOM 884 C CA . SER A 1 107 ? -5.647 -9.238 -8.420 1.00 89.94 107 SER A CA 1
ATOM 885 C C . SER A 1 107 ? -6.932 -9.844 -8.974 1.00 89.94 107 SER A C 1
ATOM 887 O O . SER A 1 107 ? -8.003 -9.229 -8.956 1.00 89.94 107 SER A O 1
ATOM 889 N N . ASP A 1 108 ? -6.829 -11.069 -9.484 1.00 90.06 108 ASP A N 1
ATOM 890 C CA . ASP A 1 108 ? -8.002 -11.867 -9.817 1.00 90.06 108 ASP A CA 1
ATOM 891 C C . ASP A 1 108 ? -8.626 -12.502 -8.557 1.00 90.06 108 ASP A C 1
ATOM 893 O O . ASP A 1 108 ? -8.097 -12.433 -7.446 1.00 90.06 108 ASP A O 1
ATOM 897 N N . ARG A 1 109 ? -9.782 -13.157 -8.720 1.00 87.38 109 ARG A N 1
ATOM 898 C CA . ARG A 1 109 ? -10.492 -13.809 -7.602 1.00 87.38 109 AR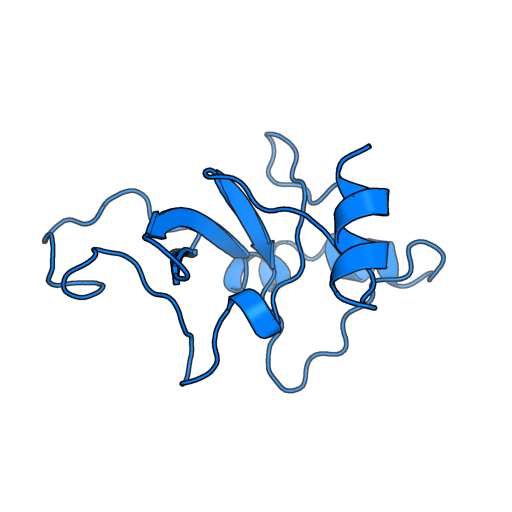G A CA 1
ATOM 899 C C . ARG A 1 109 ? -9.770 -15.036 -7.037 1.00 87.38 109 ARG A C 1
ATOM 901 O O . ARG A 1 109 ? -10.190 -15.542 -6.002 1.00 87.38 109 ARG A O 1
ATOM 908 N N . LEU A 1 110 ? -8.748 -15.536 -7.729 1.00 88.50 110 LEU A N 1
ATOM 909 C CA . LEU A 1 110 ? -7.908 -16.646 -7.288 1.00 88.50 110 LEU A CA 1
ATOM 910 C C . LEU A 1 110 ? -6.655 -16.148 -6.549 1.00 88.50 110 LEU A C 1
ATOM 912 O O . LEU A 1 110 ? -5.914 -16.964 -6.008 1.00 88.50 110 LEU A O 1
ATOM 916 N N . GLY A 1 111 ? -6.437 -14.830 -6.493 1.00 83.06 111 GLY A N 1
ATOM 917 C CA . GLY A 1 111 ? -5.300 -14.205 -5.825 1.00 83.06 111 GLY A CA 1
ATOM 918 C C . GLY A 1 111 ? -4.075 -14.008 -6.719 1.00 83.06 111 GLY A C 1
ATOM 919 O O . GLY A 1 111 ? -3.021 -13.638 -6.207 1.00 83.06 111 GLY A O 1
ATOM 920 N N . ASN A 1 112 ? -4.184 -14.217 -8.036 1.00 88.12 112 ASN A N 1
ATOM 921 C CA . ASN A 1 112 ? -3.085 -13.921 -8.954 1.00 88.12 112 ASN A CA 1
ATOM 922 C C . ASN A 1 112 ? -3.009 -12.416 -9.215 1.00 88.12 112 ASN A C 1
ATOM 924 O O . ASN A 1 112 ? -4.026 -11.777 -9.487 1.00 88.12 112 ASN A O 1
ATOM 928 N N . ILE A 1 113 ? -1.800 -11.859 -9.190 1.00 89.50 113 ILE A N 1
ATOM 929 C CA . ILE A 1 113 ? -1.553 -10.456 -9.529 1.00 89.50 113 ILE A CA 1
ATOM 930 C C . ILE A 1 113 ? -1.591 -10.327 -11.054 1.00 89.50 113 ILE A C 1
ATOM 932 O O . ILE A 1 113 ? -0.784 -10.923 -11.763 1.00 89.50 113 ILE A O 1
ATOM 936 N N . SER A 1 114 ? -2.577 -9.586 -11.552 1.00 81.44 114 SER A N 1
ATOM 937 C CA . SER A 1 114 ? -2.861 -9.419 -12.982 1.00 81.44 114 SER A CA 1
ATOM 938 C C . SER A 1 114 ? -2.299 -8.130 -13.571 1.00 81.44 114 SER A C 1
ATOM 940 O O . SER A 1 114 ? -2.062 -8.063 -14.775 1.00 81.44 114 SER A O 1
ATOM 942 N N . LYS A 1 115 ? -2.113 -7.104 -12.735 1.00 83.19 115 LYS A N 1
ATOM 943 C CA . LYS A 1 115 ? -1.625 -5.795 -13.153 1.00 83.19 115 LYS A CA 1
ATOM 944 C C . LYS A 1 115 ? -0.914 -5.101 -12.007 1.00 83.19 115 LYS A C 1
ATOM 946 O O . LYS A 1 115 ? -1.347 -5.216 -10.858 1.00 83.19 115 LYS A O 1
AT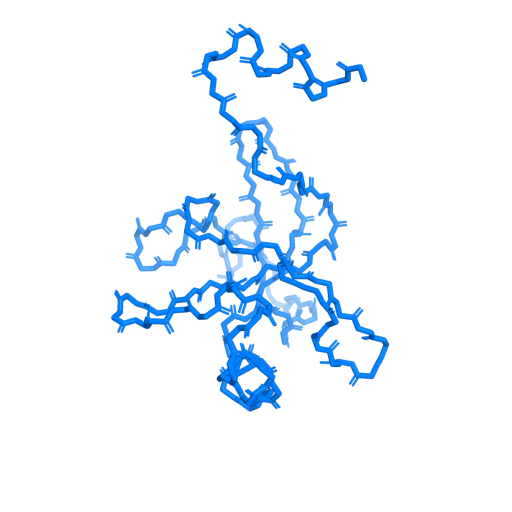OM 951 N N . VAL A 1 116 ? 0.138 -4.376 -12.358 1.00 82.56 116 VAL A N 1
ATOM 952 C CA . VAL A 1 116 ? 0.979 -3.562 -11.479 1.00 82.56 116 VAL A CA 1
ATOM 953 C C . VAL A 1 116 ? 1.127 -2.170 -12.096 1.00 82.56 116 VAL A C 1
ATOM 955 O O . VAL A 1 116 ? 1.019 -2.073 -13.340 1.00 82.56 116 VAL A O 1
#

Sequence (116 aa):
MFRKYFEEKNSARLLFTLKQGDFVYVPDDNEEVILDESSPLFIDYWKNISERSNNIHVVQKFSGKEIYFLKHTIADTIAKKIEFGSQDCYQSLNGKSIKEFCIKIDSDRLGNISKV

pLDDT: mean 91.7, std 4.01, range [73.75, 97.38]

Organism: NCBI:txid525372

Secondary structure (DSSP, 8-state):
-HHHHHHHHHTS-------TT-EEE---TT------TTSTTHHHHHH-HHHHGGGEEEEEEEETTEEEEEETT----SSTTTTTTTTTSBSEETTEEHHHH-EEEEE-TTS-EEE-

Foldseek 3Di:
DVQVVVCVVVVDHDPDDDDFFFKKFFDDPPDDDDQDPPDPCNCVVQQPCVVRLVRIWGFHDDDDPATWIDRPPDDADPDACPPDHPVSTDQDDPPHGCVVRIDTFDADPVGRTDHD

Radius of gyration: 15.62 Å; chains: 1; bounding box: 28×39×42 Å